Protein AF-G1V755-F1 (afdb_monomer_lite)

Structure (mmCIF, N/CA/C/O backbone):
data_AF-G1V755-F1
#
_entry.id   AF-G1V755-F1
#
loop_
_atom_site.group_PDB
_atom_site.id
_atom_site.type_symbol
_atom_site.label_atom_id
_atom_site.label_alt_id
_atom_site.label_comp_id
_atom_site.label_asym_id
_atom_site.label_entity_id
_atom_site.label_seq_id
_atom_site.pdbx_PDB_ins_code
_atom_site.Cartn_x
_atom_site.Cartn_y
_atom_site.Cartn_z
_atom_site.occupancy
_atom_site.B_iso_or_equiv
_atom_site.auth_seq_id
_atom_site.auth_comp_id
_atom_site.auth_asym_id
_atom_site.auth_atom_id
_atom_site.pdbx_PDB_model_num
ATOM 1 N N . MET A 1 1 ? -1.698 -11.783 -8.544 1.00 47.22 1 MET A N 1
ATOM 2 C CA . MET A 1 1 ? -2.770 -11.925 -9.547 1.00 47.22 1 MET A CA 1
ATOM 3 C C . MET A 1 1 ? -4.045 -11.287 -8.999 1.00 47.22 1 MET A C 1
ATOM 5 O O . MET A 1 1 ? -4.724 -11.880 -8.171 1.00 47.22 1 MET A O 1
ATOM 9 N N . LEU A 1 2 ? -4.308 -10.044 -9.405 1.00 43.53 2 LEU A N 1
ATOM 10 C CA . LEU A 1 2 ? -5.582 -9.334 -9.224 1.00 43.53 2 LEU A CA 1
ATOM 11 C C . LEU A 1 2 ? -6.129 -9.054 -10.629 1.00 43.53 2 LEU A C 1
ATOM 13 O O . LEU A 1 2 ? -6.374 -7.919 -11.013 1.00 43.53 2 LEU A O 1
ATOM 17 N N . ASP A 1 3 ? -6.278 -10.106 -11.432 1.00 43.16 3 ASP A N 1
ATOM 18 C CA . ASP A 1 3 ? -6.578 -9.972 -12.867 1.00 43.16 3 ASP A CA 1
ATOM 19 C C . ASP A 1 3 ? -8.033 -9.545 -13.138 1.00 43.16 3 ASP A C 1
ATOM 21 O O . ASP A 1 3 ? -8.452 -9.425 -14.287 1.00 43.16 3 ASP A O 1
ATOM 25 N N . ARG A 1 4 ? -8.823 -9.309 -12.081 1.00 44.47 4 ARG A N 1
ATOM 26 C CA . ARG A 1 4 ? -10.211 -8.831 -12.143 1.00 44.47 4 ARG A CA 1
ATOM 27 C C . ARG A 1 4 ? -10.605 -7.992 -10.927 1.00 44.47 4 ARG A C 1
ATOM 29 O O . ARG A 1 4 ? -11.658 -8.224 -10.346 1.00 44.47 4 ARG A O 1
ATOM 36 N N . GLN A 1 5 ? -9.792 -7.022 -10.518 1.00 50.09 5 GLN A N 1
ATOM 37 C CA . GLN A 1 5 ? -10.329 -5.977 -9.645 1.00 50.09 5 GLN A CA 1
ATOM 38 C C . GLN A 1 5 ? -11.222 -5.058 -10.478 1.00 50.09 5 GLN A C 1
ATOM 40 O O . GLN A 1 5 ? -10.758 -4.174 -11.192 1.00 50.09 5 GLN A O 1
ATOM 45 N N . THR A 1 6 ? -12.521 -5.345 -10.453 1.00 53.47 6 THR A N 1
ATOM 46 C CA . THR A 1 6 ? -13.547 -4.604 -11.194 1.00 53.47 6 THR A CA 1
ATOM 47 C C . THR A 1 6 ? -13.835 -3.230 -10.589 1.00 53.47 6 THR A C 1
ATOM 49 O O . THR A 1 6 ? -14.353 -2.364 -11.292 1.00 53.47 6 THR A O 1
ATOM 52 N N . ALA A 1 7 ? -13.457 -3.000 -9.326 1.00 67.56 7 ALA A N 1
ATOM 53 C CA . ALA A 1 7 ? -13.486 -1.691 -8.686 1.00 67.56 7 ALA A CA 1
ATOM 54 C C . ALA A 1 7 ? -12.335 -1.546 -7.664 1.00 67.56 7 ALA A C 1
ATOM 56 O O . ALA A 1 7 ? -12.113 -2.457 -6.868 1.00 67.56 7 ALA A O 1
ATOM 57 N N . PRO A 1 8 ? -11.613 -0.413 -7.634 1.00 74.56 8 PRO A N 1
ATOM 58 C CA . PRO A 1 8 ? -10.623 -0.139 -6.593 1.00 74.56 8 PRO A CA 1
ATOM 59 C C . PRO A 1 8 ? -11.272 -0.072 -5.200 1.00 74.56 8 PRO A C 1
ATOM 61 O O . PRO A 1 8 ? -12.383 0.451 -5.060 1.00 74.56 8 PRO A O 1
ATOM 64 N N . LEU A 1 9 ? -10.553 -0.523 -4.166 1.00 87.12 9 LEU A N 1
ATOM 65 C CA . LEU A 1 9 ? -10.974 -0.597 -2.755 1.00 87.12 9 LEU A CA 1
ATOM 66 C C . LEU A 1 9 ? -12.004 -1.690 -2.436 1.00 87.12 9 LEU A C 1
ATOM 68 O O . LEU A 1 9 ? -12.583 -1.677 -1.348 1.00 87.12 9 LEU A O 1
ATOM 72 N N . GLU A 1 10 ? -12.274 -2.616 -3.353 1.00 88.81 10 GLU A N 1
ATOM 73 C CA . GLU A 1 10 ? -13.282 -3.663 -3.151 1.00 88.81 10 GLU A CA 1
ATOM 74 C C . GLU A 1 10 ? -12.959 -4.556 -1.942 1.00 88.81 10 GLU A C 1
ATOM 76 O O . GLU A 1 10 ? -13.839 -4.830 -1.125 1.00 88.81 10 GLU A O 1
ATOM 81 N N . ILE A 1 11 ? -11.691 -4.937 -1.771 1.00 91.94 11 ILE A N 1
ATOM 82 C CA . ILE A 1 11 ? -11.234 -5.807 -0.678 1.00 91.94 11 ILE A CA 1
ATOM 83 C C . ILE A 1 11 ? -10.975 -4.971 0.578 1.00 91.94 11 ILE A C 1
ATOM 85 O O . ILE A 1 11 ? -11.355 -5.345 1.685 1.00 91.94 11 ILE A O 1
ATOM 89 N N . ALA A 1 12 ? -10.381 -3.788 0.427 1.00 93.06 12 ALA A N 1
ATOM 90 C CA . ALA A 1 12 ? -10.101 -2.890 1.541 1.00 93.06 12 ALA A CA 1
ATOM 91 C C . ALA A 1 12 ? -11.376 -2.510 2.312 1.00 93.06 12 ALA A C 1
ATOM 93 O O . ALA A 1 12 ? -11.348 -2.415 3.540 1.00 93.06 12 ALA A O 1
ATOM 94 N N . ARG A 1 13 ? -12.515 -2.377 1.619 1.00 94.38 13 ARG A N 1
ATOM 95 C CA . ARG A 1 13 ? -13.833 -2.112 2.225 1.00 94.38 13 ARG A CA 1
ATOM 96 C C . ARG A 1 13 ? -14.358 -3.234 3.119 1.00 94.38 13 ARG A C 1
ATOM 98 O O . ARG A 1 13 ? -15.230 -2.964 3.939 1.00 94.38 13 ARG A O 1
ATOM 105 N N . THR A 1 14 ? -13.868 -4.466 2.982 1.00 94.38 14 THR A N 1
ATOM 106 C CA . THR A 1 14 ? -14.269 -5.576 3.863 1.00 94.38 14 THR A CA 1
ATOM 107 C C . THR A 1 14 ? -13.424 -5.646 5.135 1.00 94.38 14 THR A C 1
ATOM 109 O O . THR A 1 14 ? -13.774 -6.374 6.063 1.00 94.38 14 THR A O 1
ATOM 112 N N . VAL A 1 15 ? -12.300 -4.923 5.184 1.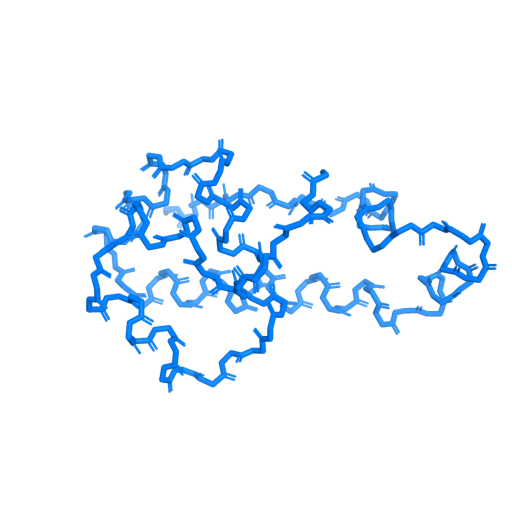00 95.31 15 VAL A N 1
ATOM 113 C CA . VAL A 1 15 ? -11.336 -4.958 6.296 1.00 95.31 15 VAL A CA 1
ATOM 114 C C . VAL A 1 15 ? -11.364 -3.672 7.120 1.00 95.31 15 VAL A C 1
ATOM 116 O O . VAL A 1 15 ? -11.359 -3.750 8.350 1.00 95.31 15 VAL A O 1
ATOM 119 N N . LEU A 1 16 ? -11.388 -2.520 6.444 1.00 95.31 16 LEU A N 1
ATOM 120 C CA . LEU A 1 16 ? -11.331 -1.180 7.028 1.00 95.31 16 LEU A CA 1
ATOM 121 C C . LEU A 1 16 ? -12.726 -0.603 7.279 1.00 95.31 16 LEU A C 1
ATOM 123 O O . LEU A 1 16 ? -13.704 -0.956 6.618 1.00 95.31 16 LEU A O 1
ATOM 127 N N . ARG A 1 17 ? -12.807 0.351 8.206 1.00 95.94 17 ARG A N 1
ATOM 128 C CA . ARG A 1 17 ? -14.033 1.093 8.495 1.00 95.94 17 ARG A CA 1
ATOM 129 C C . ARG A 1 17 ? -14.413 2.020 7.333 1.00 95.94 17 ARG A C 1
ATOM 131 O O . ARG A 1 17 ? -13.532 2.595 6.682 1.00 95.94 17 ARG A O 1
ATOM 138 N N . PRO A 1 18 ? -15.718 2.243 7.091 1.00 94.12 18 PRO A N 1
ATOM 139 C CA . PRO A 1 18 ? -16.184 3.161 6.052 1.00 94.12 18 PRO A CA 1
ATOM 140 C C . PRO A 1 18 ? -15.610 4.580 6.177 1.00 94.12 18 PRO A C 1
ATOM 142 O O . PRO A 1 18 ? -15.335 5.222 5.162 1.00 94.12 18 PRO A O 1
ATOM 145 N N . GLU A 1 19 ? -15.394 5.066 7.402 1.00 94.25 19 GLU A N 1
ATOM 146 C CA . GLU A 1 19 ? -14.834 6.394 7.671 1.00 94.25 19 GLU A CA 1
ATOM 147 C C . GLU A 1 19 ? -13.391 6.505 7.171 1.00 94.25 19 GLU A C 1
ATOM 149 O O . GLU A 1 19 ? -13.062 7.461 6.471 1.00 94.25 19 GLU A O 1
ATOM 154 N N . THR A 1 20 ? -12.563 5.494 7.442 1.00 94.38 20 THR A N 1
ATOM 155 C CA . THR A 1 20 ? -11.179 5.404 6.957 1.00 94.38 20 THR A CA 1
ATOM 156 C C . THR A 1 20 ? -11.119 5.362 5.443 1.00 94.38 20 THR A C 1
ATOM 158 O O . THR A 1 20 ? -10.339 6.088 4.833 1.00 94.38 20 THR A O 1
ATOM 161 N N . ILE A 1 21 ? -11.973 4.548 4.817 1.00 94.44 21 ILE A N 1
ATOM 162 C CA . ILE A 1 21 ? -12.064 4.489 3.357 1.00 94.44 21 ILE A CA 1
ATOM 163 C C . ILE A 1 21 ? -12.408 5.870 2.790 1.00 94.44 21 ILE A C 1
ATOM 165 O O . ILE A 1 21 ? -11.820 6.300 1.799 1.00 94.44 21 ILE A O 1
ATOM 169 N N . ARG A 1 22 ? -13.328 6.599 3.432 1.00 92.81 22 ARG A N 1
ATOM 170 C CA . ARG A 1 22 ? -13.691 7.956 3.015 1.00 92.81 22 ARG A CA 1
ATOM 171 C C . ARG A 1 22 ? -12.530 8.938 3.172 1.00 92.81 22 ARG A C 1
ATOM 173 O O . ARG A 1 22 ? -12.325 9.758 2.283 1.00 92.81 22 ARG A O 1
ATOM 180 N N . GLU A 1 23 ? -11.774 8.862 4.264 1.00 93.12 23 GLU A N 1
ATOM 181 C CA . GLU A 1 23 ? -10.579 9.692 4.466 1.00 93.12 23 GLU A CA 1
ATOM 182 C C . GLU A 1 23 ? -9.508 9.419 3.409 1.00 93.12 23 GLU A C 1
ATOM 184 O O . GLU A 1 23 ? -8.997 10.362 2.811 1.00 93.12 23 GLU A O 1
ATOM 189 N N . VAL A 1 24 ? -9.238 8.147 3.108 1.00 93.12 24 VAL A N 1
ATOM 190 C CA . VAL A 1 24 ? -8.325 7.742 2.033 1.00 93.12 24 VAL A CA 1
ATOM 191 C C . VAL A 1 24 ? -8.786 8.306 0.684 1.00 93.12 24 VAL A C 1
ATOM 193 O O . VAL A 1 24 ? -7.992 8.930 -0.015 1.00 93.12 24 VAL A O 1
ATOM 196 N N . CYS A 1 25 ? -10.068 8.173 0.328 1.00 91.38 25 CYS A N 1
ATOM 197 C CA . CYS A 1 25 ? -10.589 8.742 -0.920 1.00 91.38 25 CYS A CA 1
ATOM 198 C C . CYS A 1 25 ? -10.461 10.275 -0.979 1.00 91.38 25 CYS A C 1
ATOM 200 O O . CYS A 1 25 ? -10.231 10.837 -2.047 1.00 91.38 25 CYS A O 1
ATOM 202 N N . ASN A 1 26 ? -10.598 10.956 0.162 1.00 92.06 26 ASN A N 1
ATOM 203 C CA . ASN A 1 26 ? -10.483 12.412 0.254 1.00 92.06 26 ASN A CA 1
ATOM 204 C C . ASN A 1 26 ? -9.027 12.906 0.296 1.00 92.06 26 ASN A C 1
ATOM 206 O O . ASN A 1 26 ? -8.790 14.099 0.114 1.00 92.06 26 ASN A O 1
ATOM 210 N N . ALA A 1 27 ? -8.054 12.020 0.519 1.00 89.31 27 ALA A N 1
ATOM 211 C CA . ALA A 1 27 ? -6.638 12.364 0.639 1.00 89.31 27 ALA A CA 1
ATOM 212 C C . ALA A 1 27 ? -5.926 12.580 -0.715 1.00 89.31 27 ALA A C 1
ATOM 214 O O . ALA A 1 27 ? -4.737 12.891 -0.734 1.00 89.31 27 ALA A O 1
ATOM 215 N N . GLY A 1 28 ? -6.631 12.439 -1.845 1.00 88.00 28 GLY A N 1
ATOM 216 C CA . GLY A 1 28 ? -6.079 12.711 -3.179 1.00 88.00 28 GLY A CA 1
ATOM 217 C C . GLY A 1 28 ? -5.169 11.607 -3.728 1.00 88.00 28 GLY A C 1
ATOM 218 O O . GLY A 1 28 ? -4.302 11.879 -4.557 1.00 88.00 28 GLY A O 1
ATOM 219 N N . PHE A 1 29 ? -5.346 10.368 -3.267 1.00 92.00 29 PHE A N 1
ATOM 220 C CA . PHE A 1 29 ? -4.599 9.215 -3.762 1.00 92.00 29 PHE A CA 1
ATOM 221 C C . PHE A 1 29 ? -4.949 8.851 -5.208 1.00 92.00 29 PHE A C 1
ATOM 223 O O . PHE A 1 29 ? -6.061 9.085 -5.688 1.00 92.00 29 PHE A O 1
ATOM 230 N N . THR A 1 30 ? -3.985 8.245 -5.901 1.00 88.69 30 THR A N 1
ATOM 231 C CA . THR A 1 30 ? -4.199 7.710 -7.246 1.00 88.69 30 THR A CA 1
ATOM 232 C C . THR A 1 30 ? -4.727 6.280 -7.172 1.00 88.69 30 THR A C 1
ATOM 234 O O . THR A 1 30 ? -4.754 5.646 -6.116 1.00 88.69 30 THR A O 1
ATOM 237 N N . ASN A 1 31 ? -5.118 5.735 -8.325 1.00 89.00 31 ASN A N 1
ATOM 238 C CA . ASN A 1 31 ? -5.615 4.366 -8.398 1.00 89.00 31 ASN A CA 1
ATOM 239 C C . ASN A 1 31 ? -4.603 3.327 -7.879 1.00 89.00 31 ASN A C 1
ATOM 241 O O . ASN A 1 31 ? -5.004 2.313 -7.316 1.00 89.00 31 ASN A O 1
ATOM 245 N N . SER A 1 32 ? -3.296 3.578 -8.015 1.00 88.69 32 SER A N 1
ATOM 246 C CA . SER A 1 32 ? -2.272 2.638 -7.546 1.00 88.69 32 SER A CA 1
ATOM 247 C C . SER A 1 32 ? -2.280 2.472 -6.025 1.00 88.69 32 SER A C 1
ATOM 249 O O . SER A 1 32 ? -2.136 1.351 -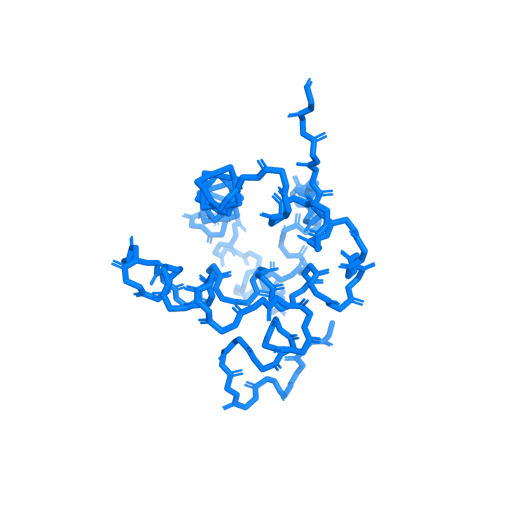5.548 1.00 88.69 32 SER A O 1
ATOM 251 N N . ALA A 1 33 ? -2.541 3.530 -5.251 1.00 92.75 33 ALA A N 1
ATOM 252 C CA . ALA A 1 33 ? -2.721 3.400 -3.803 1.00 92.75 33 ALA A CA 1
ATOM 253 C C . ALA A 1 33 ? -3.935 2.538 -3.436 1.00 92.75 33 ALA A C 1
ATOM 255 O O . ALA A 1 33 ? -3.876 1.762 -2.486 1.00 92.75 33 ALA A O 1
ATOM 256 N N . TYR A 1 34 ? -5.026 2.613 -4.193 1.00 93.69 34 TYR A N 1
ATOM 257 C CA . TYR A 1 34 ? -6.190 1.764 -3.935 1.00 93.69 34 TYR A CA 1
ATOM 258 C C . TYR A 1 34 ? -5.889 0.284 -4.198 1.00 93.69 34 TYR A C 1
ATOM 260 O O . TYR A 1 34 ? -6.251 -0.561 -3.381 1.00 93.69 34 TYR A O 1
ATOM 268 N N . LEU A 1 35 ? -5.138 -0.018 -5.261 1.00 91.81 35 LEU A N 1
ATOM 269 C CA . LEU A 1 35 ? -4.654 -1.374 -5.539 1.00 91.81 35 LEU A CA 1
ATOM 270 C C . LEU A 1 35 ? -3.698 -1.879 -4.443 1.00 91.81 35 LEU A C 1
ATOM 272 O O . LEU A 1 35 ? -3.772 -3.041 -4.045 1.00 91.81 35 LEU A O 1
ATOM 276 N N . ILE A 1 36 ? -2.827 -1.009 -3.918 1.00 94.12 36 ILE A N 1
ATOM 277 C CA . ILE A 1 36 ? -1.952 -1.325 -2.776 1.00 94.12 36 ILE A CA 1
ATOM 278 C C . ILE A 1 36 ? -2.787 -1.671 -1.539 1.00 94.12 36 ILE A C 1
ATOM 280 O O . ILE A 1 36 ? -2.524 -2.681 -0.887 1.00 94.12 36 ILE A O 1
ATOM 284 N N . LEU A 1 37 ? -3.810 -0.869 -1.232 1.00 94.81 37 LEU A N 1
ATOM 285 C CA . LEU A 1 37 ? -4.705 -1.122 -0.104 1.00 94.81 37 LEU A CA 1
ATOM 286 C C . LEU A 1 37 ? -5.436 -2.450 -0.237 1.00 94.81 37 LEU A C 1
ATOM 288 O O . LEU A 1 37 ? -5.480 -3.214 0.724 1.00 94.81 37 LEU A O 1
ATOM 292 N N . ASP A 1 38 ? -5.979 -2.749 -1.414 1.00 94.12 38 ASP A N 1
ATOM 293 C CA . ASP A 1 38 ? -6.641 -4.028 -1.631 1.00 94.12 38 ASP A CA 1
ATOM 294 C C . ASP A 1 38 ? -5.665 -5.205 -1.529 1.00 94.12 38 ASP A C 1
ATOM 296 O O . ASP A 1 38 ? -6.004 -6.246 -0.968 1.00 94.12 38 ASP A O 1
ATOM 300 N N . ARG A 1 39 ? -4.431 -5.043 -2.020 1.00 93.31 39 ARG A N 1
ATOM 301 C CA . ARG A 1 39 ? -3.373 -6.050 -1.877 1.00 93.31 39 ARG A CA 1
ATOM 302 C C . ARG A 1 39 ? -3.025 -6.291 -0.408 1.00 93.31 39 ARG A C 1
ATOM 304 O O . ARG A 1 39 ? -2.839 -7.439 -0.011 1.00 93.31 39 ARG A O 1
ATOM 311 N N . TRP A 1 40 ? -2.949 -5.244 0.411 1.00 95.56 40 TRP A N 1
ATOM 312 C CA . TRP A 1 40 ? -2.748 -5.385 1.856 1.00 95.56 40 TRP A CA 1
ATOM 313 C C . TRP A 1 40 ? -3.952 -6.018 2.545 1.00 95.56 40 TRP A C 1
ATOM 315 O O . TRP A 1 40 ? -3.769 -6.892 3.383 1.00 95.56 40 TRP A O 1
ATOM 325 N N . ALA A 1 41 ? -5.170 -5.644 2.162 1.00 95.44 41 ALA A N 1
ATOM 326 C CA . ALA A 1 41 ? -6.389 -6.233 2.700 1.00 95.44 41 ALA A CA 1
ATOM 327 C C . ALA A 1 41 ? -6.503 -7.730 2.367 1.00 95.44 41 ALA A C 1
ATOM 329 O O . ALA A 1 41 ? -6.983 -8.504 3.189 1.00 95.44 41 ALA A O 1
ATOM 330 N N . LEU A 1 42 ? -6.019 -8.142 1.193 1.00 93.50 42 LEU A N 1
ATOM 331 C CA . LEU A 1 42 ? -5.979 -9.541 0.775 1.00 93.50 42 LEU A CA 1
ATOM 332 C C . LEU A 1 42 ? -4.904 -10.347 1.519 1.00 93.50 42 LEU A C 1
ATOM 334 O O . LEU A 1 42 ? -5.172 -11.461 1.958 1.00 93.50 42 LEU A O 1
ATOM 338 N N . ASN A 1 43 ? -3.689 -9.804 1.636 1.00 94.31 43 ASN A N 1
ATOM 339 C CA . ASN A 1 43 ? -2.532 -10.563 2.124 1.00 94.31 43 ASN A CA 1
ATOM 340 C C . ASN A 1 43 ? -2.299 -10.441 3.638 1.00 94.31 43 ASN A C 1
ATOM 342 O O . ASN A 1 43 ? -1.729 -11.347 4.238 1.00 94.31 43 ASN A O 1
ATOM 346 N N . GLN A 1 44 ? -2.673 -9.310 4.241 1.00 95.62 44 GLN A N 1
ATOM 347 C CA . GLN A 1 44 ? -2.379 -8.939 5.633 1.00 95.62 44 GLN A CA 1
ATOM 348 C C . GLN A 1 44 ? -3.555 -8.157 6.268 1.00 95.62 44 GLN A C 1
ATOM 350 O O . GLN A 1 44 ? -3.389 -7.010 6.706 1.00 95.62 44 GLN A O 1
ATOM 355 N N . PRO A 1 45 ? -4.777 -8.732 6.291 1.00 95.38 45 PRO A N 1
ATOM 356 C CA . PRO A 1 45 ? -5.975 -8.033 6.760 1.00 95.38 45 PRO A CA 1
ATOM 357 C C . PRO A 1 45 ? -5.893 -7.608 8.233 1.00 95.38 45 PRO A C 1
ATOM 359 O O . PRO A 1 45 ? -6.383 -6.536 8.596 1.00 95.38 45 PRO A O 1
ATOM 362 N N . ASP A 1 46 ? -5.275 -8.423 9.089 1.00 94.81 46 ASP A N 1
ATOM 363 C CA . ASP A 1 46 ? -5.199 -8.148 10.524 1.00 94.81 46 ASP A CA 1
ATOM 364 C C . ASP A 1 46 ? -4.196 -7.032 10.839 1.00 94.81 46 ASP A C 1
ATOM 366 O O . ASP A 1 46 ? -4.496 -6.142 11.640 1.00 94.81 46 ASP A O 1
ATOM 370 N N . GLU A 1 47 ? -3.047 -6.998 10.159 1.00 94.88 47 GLU A N 1
ATOM 371 C CA . GLU A 1 47 ? -2.100 -5.883 10.238 1.00 94.88 47 GLU A CA 1
ATOM 372 C C . GLU A 1 47 ? -2.721 -4.588 9.715 1.00 94.88 47 GLU A C 1
ATOM 374 O O . GLU A 1 47 ? -2.554 -3.534 10.333 1.00 94.88 47 GLU A O 1
ATOM 379 N N . LEU A 1 48 ? -3.475 -4.653 8.615 1.00 95.81 48 LEU A N 1
ATOM 380 C CA . LEU A 1 48 ? -4.149 -3.484 8.056 1.00 95.81 48 LEU A CA 1
ATOM 381 C C . LEU A 1 48 ? -5.177 -2.908 9.041 1.00 95.81 48 LEU A C 1
ATOM 383 O O . LEU A 1 48 ? -5.186 -1.700 9.294 1.00 95.81 48 LEU A O 1
ATOM 387 N N . ARG A 1 49 ? -5.984 -3.770 9.674 1.00 95.06 49 ARG A N 1
ATOM 388 C CA . ARG A 1 49 ? -6.940 -3.368 10.719 1.00 95.06 49 ARG A CA 1
ATOM 389 C C . ARG A 1 49 ? -6.237 -2.814 11.959 1.00 95.06 49 ARG A C 1
ATOM 391 O O . ARG A 1 49 ? -6.701 -1.845 12.567 1.00 95.06 49 ARG A O 1
ATOM 398 N N . ARG A 1 50 ? -5.098 -3.397 12.340 1.00 94.19 50 ARG A N 1
ATOM 399 C CA . ARG A 1 50 ? -4.278 -2.895 13.449 1.00 94.19 50 ARG A CA 1
ATOM 400 C C . ARG A 1 50 ? -3.741 -1.498 13.150 1.00 94.19 50 ARG A C 1
ATOM 402 O O . ARG A 1 50 ? -3.831 -0.636 14.019 1.00 94.19 50 ARG A O 1
ATOM 409 N N . LEU A 1 51 ? -3.217 -1.260 11.948 1.00 94.12 51 LEU A N 1
ATOM 410 C CA . LEU A 1 51 ? -2.703 0.051 11.547 1.00 94.12 51 LEU A CA 1
ATOM 411 C C . LEU A 1 51 ? -3.805 1.118 11.568 1.00 94.12 51 LEU A C 1
ATOM 413 O O . LEU A 1 51 ? -3.591 2.194 12.120 1.00 94.12 51 LEU A O 1
ATOM 417 N N . GLU A 1 52 ? -4.996 0.795 11.057 1.00 94.81 52 GLU A N 1
ATOM 418 C CA . GLU A 1 52 ? -6.169 1.672 11.155 1.00 94.81 52 GLU A CA 1
ATOM 419 C C . GLU A 1 52 ? -6.522 2.010 12.611 1.00 94.81 52 GLU A C 1
ATOM 421 O O . GLU A 1 52 ? -6.811 3.161 12.935 1.00 94.81 52 GLU A O 1
ATOM 426 N N . THR A 1 53 ? -6.500 1.010 13.495 1.00 92.75 53 THR A N 1
ATOM 427 C CA . THR A 1 53 ? -6.842 1.187 14.915 1.00 92.75 53 THR A CA 1
ATOM 428 C C . THR A 1 53 ? -5.815 2.053 15.642 1.00 92.75 53 THR A C 1
ATOM 430 O O . THR A 1 53 ? -6.179 2.825 16.526 1.00 92.75 53 THR A O 1
ATOM 433 N N . LEU A 1 54 ? -4.537 1.935 15.273 1.00 92.12 54 LEU A N 1
ATOM 434 C CA . LEU A 1 54 ? -3.462 2.746 15.838 1.00 92.12 54 LEU A CA 1
ATOM 435 C C . LEU A 1 54 ? -3.572 4.209 15.400 1.00 92.12 54 LEU A C 1
ATOM 437 O O . LEU A 1 54 ? -3.458 5.103 16.236 1.00 92.12 54 LEU A O 1
ATOM 441 N N . SER A 1 55 ? -3.757 4.462 14.101 1.00 90.88 55 SER A N 1
ATOM 442 C CA . SER A 1 55 ? -3.895 5.815 13.560 1.00 90.88 55 SER A CA 1
ATOM 443 C C . SER A 1 55 ? -4.331 5.797 12.096 1.00 90.88 55 SER A C 1
ATOM 445 O O . SER A 1 55 ? -3.593 5.315 11.232 1.00 90.88 55 SER A O 1
ATOM 447 N N . THR A 1 56 ? -5.464 6.435 11.781 1.00 91.31 56 THR A N 1
ATOM 448 C CA . THR A 1 56 ? -5.879 6.648 10.385 1.00 91.31 56 THR A CA 1
ATOM 449 C C . THR A 1 56 ? -4.865 7.496 9.615 1.00 91.31 56 THR A C 1
ATOM 451 O O . THR A 1 56 ? -4.535 7.186 8.472 1.00 91.31 56 THR A O 1
ATOM 454 N N . LEU A 1 57 ? -4.280 8.516 10.256 1.00 90.88 57 LEU A N 1
ATOM 455 C CA . LEU A 1 57 ? -3.205 9.304 9.648 1.00 90.88 57 LEU A CA 1
ATOM 456 C C . LEU A 1 57 ? -1.959 8.444 9.391 1.00 90.88 57 LEU A C 1
ATOM 458 O O . LEU A 1 57 ? -1.319 8.589 8.353 1.00 90.88 57 LEU A O 1
ATOM 462 N N . GLY A 1 58 ? -1.637 7.525 10.306 1.00 92.38 58 GLY A N 1
ATOM 463 C CA . GLY A 1 58 ? -0.558 6.552 10.128 1.00 92.38 58 GLY A CA 1
ATOM 464 C C . GLY A 1 58 ? -0.784 5.672 8.900 1.00 92.38 58 GLY A C 1
ATOM 465 O O . GLY A 1 58 ? 0.114 5.540 8.074 1.00 92.38 58 GLY A O 1
ATOM 466 N N . LEU A 1 59 ? -2.005 5.158 8.721 1.00 94.25 59 LEU A N 1
ATOM 467 C CA . LEU A 1 59 ? -2.400 4.413 7.522 1.00 94.25 59 LEU A CA 1
ATOM 468 C C . LEU A 1 59 ? -2.197 5.238 6.245 1.00 94.25 59 LEU A C 1
ATOM 470 O O . LEU A 1 59 ? -1.580 4.748 5.300 1.00 94.25 59 LEU A O 1
ATOM 474 N N . ILE A 1 60 ? -2.662 6.491 6.224 1.00 94.25 60 ILE A N 1
ATOM 475 C CA . ILE A 1 60 ? -2.520 7.400 5.073 1.00 94.25 60 ILE A CA 1
ATOM 476 C C . ILE A 1 60 ? -1.040 7.645 4.747 1.00 94.25 60 ILE A C 1
ATOM 478 O O . ILE A 1 60 ? -0.636 7.568 3.586 1.00 94.25 60 ILE A O 1
ATOM 482 N N . VAL A 1 61 ? -0.209 7.905 5.757 1.00 93.88 61 VAL A N 1
ATOM 483 C CA . VAL A 1 61 ? 1.230 8.133 5.567 1.00 93.88 61 VAL A CA 1
ATOM 484 C C . VAL A 1 61 ? 1.921 6.874 5.043 1.00 93.88 61 VAL A C 1
ATOM 486 O O . VAL A 1 61 ? 2.671 6.960 4.070 1.00 93.88 61 VAL A O 1
ATOM 489 N N . THR A 1 62 ? 1.649 5.705 5.627 1.00 94.94 62 THR A N 1
ATOM 490 C CA . THR A 1 62 ? 2.217 4.426 5.173 1.00 94.94 62 THR A CA 1
ATOM 491 C C . THR A 1 62 ? 1.810 4.114 3.735 1.00 94.94 62 THR A C 1
ATOM 493 O O . THR A 1 62 ? 2.653 3.726 2.926 1.00 94.94 62 THR A O 1
ATOM 496 N N . LEU A 1 63 ? 0.545 4.354 3.382 1.00 95.56 63 LEU A N 1
ATOM 497 C CA . LEU A 1 63 ? 0.050 4.186 2.020 1.00 95.56 63 LEU A CA 1
ATOM 498 C C . LEU A 1 63 ? 0.750 5.122 1.031 1.00 95.56 63 LEU A C 1
ATOM 500 O O . LEU A 1 63 ? 1.201 4.679 -0.022 1.00 95.56 63 LEU A O 1
ATOM 504 N N . SER A 1 64 ? 0.897 6.399 1.386 1.00 94.50 64 SER A N 1
ATOM 505 C CA . SER A 1 64 ? 1.589 7.395 0.560 1.00 94.50 64 SER A CA 1
ATOM 506 C C . SER A 1 64 ? 3.053 7.026 0.308 1.00 94.50 64 SER A C 1
ATOM 508 O O . SER A 1 64 ? 3.538 7.091 -0.827 1.00 94.50 64 SER A O 1
ATOM 510 N N . GLN A 1 65 ? 3.754 6.562 1.346 1.00 94.31 65 GLN A N 1
ATOM 511 C CA . GLN A 1 65 ? 5.132 6.092 1.218 1.00 94.31 65 GLN A CA 1
ATOM 512 C C . GLN A 1 65 ? 5.229 4.876 0.297 1.00 94.31 65 GLN A C 1
ATOM 514 O O . GLN A 1 65 ? 6.112 4.837 -0.561 1.00 94.31 65 GLN A O 1
ATOM 519 N N . GLN A 1 66 ? 4.320 3.907 0.437 1.00 95.12 66 GLN A N 1
ATOM 520 C CA . GLN A 1 66 ? 4.312 2.729 -0.424 1.00 95.12 66 GLN A CA 1
ATOM 521 C C . GLN A 1 66 ? 4.006 3.098 -1.880 1.00 95.12 66 GLN A C 1
ATOM 523 O O . GLN A 1 66 ? 4.745 2.690 -2.775 1.00 95.12 66 GLN A O 1
ATOM 528 N N . GLN A 1 67 ? 2.984 3.930 -2.116 1.00 94.44 67 GLN A N 1
ATOM 529 C CA . GLN A 1 67 ? 2.636 4.420 -3.452 1.00 94.44 67 GLN A CA 1
ATOM 530 C C . GLN A 1 67 ? 3.835 5.110 -4.110 1.00 94.44 67 GLN A C 1
ATOM 532 O O . GLN A 1 67 ? 4.123 4.864 -5.277 1.00 94.44 67 GLN A O 1
ATOM 537 N N . THR A 1 68 ? 4.557 5.943 -3.360 1.00 94.56 68 THR A N 1
ATOM 538 C CA . THR A 1 68 ? 5.739 6.654 -3.865 1.00 94.56 68 THR A CA 1
ATOM 539 C C . THR A 1 68 ? 6.864 5.686 -4.230 1.00 94.56 68 THR A C 1
ATOM 541 O O . THR A 1 68 ? 7.468 5.820 -5.290 1.00 94.56 68 THR A O 1
ATOM 544 N N . ARG A 1 69 ? 7.143 4.683 -3.387 1.00 93.75 69 ARG A N 1
ATOM 545 C CA . ARG A 1 69 ? 8.186 3.679 -3.659 1.00 93.75 69 ARG A CA 1
ATOM 546 C C . ARG A 1 69 ? 7.881 2.861 -4.908 1.00 93.75 69 ARG A C 1
ATOM 548 O O . ARG A 1 69 ? 8.754 2.719 -5.759 1.00 93.75 69 ARG A O 1
ATOM 555 N N . GLU A 1 70 ? 6.652 2.364 -5.028 1.00 94.56 70 GLU A N 1
ATOM 556 C CA . GLU A 1 70 ? 6.232 1.587 -6.196 1.00 94.56 70 GLU A CA 1
ATOM 557 C C . GLU A 1 70 ? 6.226 2.451 -7.460 1.00 94.56 70 GLU A C 1
ATOM 559 O O . GLU A 1 70 ? 6.776 2.042 -8.478 1.00 94.56 70 GLU A O 1
ATOM 564 N N . ALA A 1 71 ? 5.713 3.683 -7.387 1.00 93.44 71 ALA A N 1
ATOM 565 C CA . ALA A 1 71 ? 5.717 4.606 -8.519 1.00 93.44 71 ALA A CA 1
ATOM 566 C C . ALA A 1 71 ? 7.136 4.967 -8.983 1.00 93.44 71 ALA A C 1
ATOM 568 O O . ALA A 1 71 ? 7.367 5.068 -10.184 1.00 93.44 71 ALA A O 1
ATOM 569 N N . ASN A 1 72 ? 8.095 5.141 -8.071 1.00 93.38 72 ASN A N 1
ATOM 570 C CA . ASN A 1 72 ? 9.481 5.435 -8.445 1.00 93.38 72 ASN A CA 1
ATOM 571 C C . ASN A 1 72 ? 10.114 4.297 -9.254 1.00 93.38 72 ASN A C 1
ATOM 573 O O . ASN A 1 72 ? 10.861 4.557 -10.192 1.00 93.38 72 ASN A O 1
ATOM 577 N N . VAL A 1 73 ? 9.804 3.044 -8.909 1.00 94.00 73 VAL A N 1
ATOM 578 C CA . VAL A 1 73 ? 10.284 1.884 -9.666 1.00 94.00 73 VAL A CA 1
ATOM 579 C C . VAL A 1 73 ? 9.550 1.764 -10.993 1.00 94.00 73 VAL A C 1
ATOM 581 O O . VAL A 1 73 ? 10.198 1.655 -12.029 1.00 94.00 73 VAL A O 1
ATOM 584 N N . LEU A 1 74 ? 8.220 1.836 -10.985 1.00 92.31 74 LEU A N 1
ATOM 585 C CA . LEU A 1 74 ? 7.408 1.653 -12.191 1.00 92.31 74 LEU A CA 1
ATOM 586 C C . LEU A 1 74 ? 7.619 2.753 -13.242 1.00 92.31 74 LEU A C 1
ATOM 588 O O . LEU A 1 74 ? 7.436 2.498 -14.425 1.00 92.31 74 LEU A O 1
ATOM 592 N N . ASN A 1 75 ? 8.048 3.951 -12.836 1.00 92.06 75 ASN A N 1
ATOM 593 C CA . ASN A 1 75 ? 8.370 5.043 -13.762 1.00 92.06 75 ASN A CA 1
ATOM 594 C C . ASN A 1 75 ? 9.843 5.072 -14.209 1.00 92.06 75 ASN A C 1
ATOM 596 O O . ASN A 1 75 ? 10.247 6.017 -14.884 1.00 92.06 75 ASN A O 1
ATOM 600 N N . SER A 1 76 ? 10.658 4.085 -13.830 1.00 91.75 76 SER A N 1
ATOM 601 C CA . SER A 1 76 ? 12.066 4.016 -14.239 1.00 91.75 76 SER A CA 1
ATOM 602 C C . SER A 1 76 ? 12.238 3.498 -15.672 1.00 91.75 76 SER A C 1
ATOM 604 O O . SER A 1 76 ? 11.415 2.730 -16.169 1.00 91.75 76 SER A O 1
ATOM 606 N N . ASP A 1 77 ? 13.339 3.867 -16.333 1.00 92.88 77 ASP A N 1
ATOM 607 C CA . ASP A 1 77 ? 13.640 3.409 -17.700 1.00 92.88 77 ASP A CA 1
ATOM 608 C C . ASP A 1 77 ? 13.715 1.874 -17.800 1.00 92.88 77 ASP A C 1
ATOM 610 O O . ASP A 1 77 ? 13.232 1.279 -18.763 1.00 92.88 77 ASP A O 1
ATOM 614 N N . SER A 1 78 ? 14.238 1.207 -16.766 1.00 89.75 78 SER A N 1
ATOM 615 C CA . SER A 1 78 ? 14.289 -0.256 -16.705 1.00 89.75 78 SER A CA 1
ATOM 616 C C . SER A 1 78 ? 12.901 -0.892 -16.591 1.00 89.75 78 SER A C 1
ATOM 618 O O . SER A 1 78 ? 12.665 -1.948 -17.180 1.00 89.75 78 SER A O 1
ATOM 620 N N . ALA A 1 79 ? 11.959 -0.255 -15.886 1.00 90.44 79 ALA A N 1
ATOM 621 C CA . ALA A 1 79 ? 10.567 -0.700 -15.845 1.00 90.44 79 ALA A CA 1
ATOM 622 C C . ALA A 1 79 ? 9.889 -0.563 -17.216 1.00 90.44 79 ALA A C 1
ATOM 624 O O . ALA A 1 79 ? 9.175 -1.473 -17.639 1.00 90.44 79 ALA A O 1
ATOM 625 N N . TRP A 1 80 ? 10.166 0.516 -17.953 1.00 91.69 80 TRP A N 1
ATOM 626 C CA . TRP A 1 80 ? 9.676 0.686 -19.323 1.00 91.69 80 TRP A CA 1
ATOM 627 C C . TRP A 1 80 ? 10.186 -0.408 -20.267 1.00 91.69 80 TRP A C 1
ATOM 629 O O . TRP A 1 80 ? 9.414 -0.959 -21.056 1.00 91.69 80 TRP A O 1
ATOM 639 N N . GLU A 1 81 ? 11.470 -0.755 -20.190 1.00 93.44 81 GLU A N 1
ATOM 640 C CA . GLU A 1 81 ? 12.047 -1.845 -20.984 1.00 93.44 81 GLU A CA 1
ATOM 641 C C . GLU A 1 81 ? 11.444 -3.207 -20.624 1.00 93.44 81 GLU A C 1
ATOM 643 O O . GLU A 1 81 ? 11.066 -3.965 -21.519 1.00 93.44 81 GLU A O 1
ATOM 648 N N . ALA A 1 82 ? 11.292 -3.493 -19.330 1.00 90.31 82 ALA A N 1
ATOM 649 C CA . ALA A 1 82 ? 10.667 -4.716 -18.837 1.00 90.31 82 ALA A CA 1
ATOM 650 C C . ALA A 1 82 ? 9.200 -4.837 -19.288 1.00 90.31 82 ALA A C 1
ATOM 652 O O . ALA A 1 82 ? 8.779 -5.886 -19.781 1.00 90.31 82 ALA A O 1
ATOM 653 N N . SER A 1 83 ? 8.438 -3.743 -19.213 1.00 90.44 83 SER A N 1
ATOM 654 C CA . SER A 1 83 ? 7.057 -3.684 -19.701 1.00 90.44 83 SER A CA 1
ATOM 655 C C . SER A 1 83 ? 6.979 -3.940 -21.212 1.00 90.44 83 SER A C 1
ATOM 657 O O . SER A 1 83 ? 6.151 -4.729 -21.670 1.00 90.44 83 SER A O 1
ATOM 659 N N . ARG A 1 84 ? 7.908 -3.382 -22.008 1.00 91.88 84 ARG A N 1
ATOM 660 C CA . ARG A 1 84 ? 8.011 -3.674 -23.456 1.00 91.88 84 ARG A CA 1
ATOM 661 C C . ARG A 1 84 ? 8.317 -5.141 -23.760 1.00 91.88 84 ARG A C 1
ATOM 663 O O . ARG A 1 84 ? 7.981 -5.605 -24.847 1.00 91.88 84 ARG A O 1
ATOM 670 N N . GLN A 1 85 ? 8.945 -5.859 -22.832 1.00 92.62 85 GLN A N 1
ATOM 671 C CA . GLN A 1 85 ? 9.195 -7.300 -22.928 1.00 92.62 85 GLN A CA 1
ATOM 672 C C . GLN A 1 85 ? 8.011 -8.148 -22.430 1.00 92.62 85 GLN A C 1
ATOM 674 O O . GLN A 1 85 ? 8.084 -9.374 -22.458 1.00 92.62 85 GLN A O 1
ATOM 679 N N . GLY A 1 86 ? 6.909 -7.514 -22.019 1.00 92.00 86 GLY A N 1
ATOM 680 C CA . GLY A 1 86 ? 5.687 -8.179 -21.575 1.00 92.00 86 GLY A CA 1
ATOM 681 C C . GLY A 1 86 ? 5.630 -8.471 -20.076 1.00 92.00 86 GLY A C 1
ATOM 682 O O . GLY A 1 86 ? 4.733 -9.199 -19.656 1.00 92.00 86 GLY A O 1
ATOM 683 N N . MET A 1 87 ? 6.549 -7.930 -19.267 1.00 92.25 87 MET A N 1
ATOM 684 C CA . MET A 1 87 ? 6.457 -8.047 -17.809 1.00 92.25 87 MET A CA 1
ATOM 685 C C . MET A 1 87 ? 5.303 -7.199 -17.274 1.00 92.25 87 MET A C 1
ATOM 687 O O . MET A 1 87 ? 5.099 -6.063 -17.709 1.00 92.25 87 MET A O 1
ATOM 691 N N . SER A 1 88 ? 4.563 -7.740 -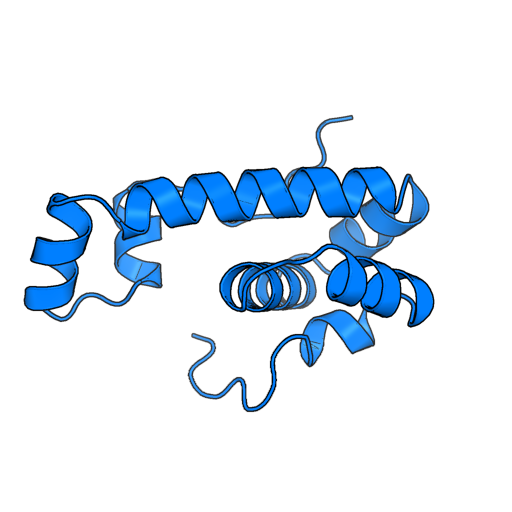16.306 1.00 89.88 88 SER A N 1
ATOM 692 C CA . SER A 1 88 ? 3.548 -6.970 -15.590 1.00 89.88 88 SER A CA 1
ATOM 693 C C . SER A 1 88 ? 4.192 -6.018 -14.577 1.00 89.88 88 SER A C 1
ATOM 695 O O . SER A 1 88 ? 5.305 -6.264 -14.108 1.00 89.88 88 SER A O 1
ATOM 697 N N . ASP A 1 89 ? 3.470 -4.974 -14.158 1.00 88.44 89 ASP A N 1
ATOM 698 C CA . ASP A 1 89 ? 3.908 -4.072 -13.078 1.00 88.44 89 ASP A CA 1
ATOM 699 C C . ASP A 1 89 ? 4.309 -4.844 -11.811 1.00 88.44 89 ASP A C 1
ATOM 701 O O . ASP A 1 89 ? 5.254 -4.479 -11.115 1.00 88.44 89 ASP A O 1
ATOM 705 N N . TRP A 1 90 ? 3.622 -5.953 -11.524 1.00 85.69 90 TRP A N 1
ATOM 706 C CA . TRP A 1 90 ? 3.942 -6.799 -10.381 1.00 85.69 90 TRP A CA 1
ATOM 707 C C . TRP A 1 90 ? 5.288 -7.510 -10.544 1.00 85.69 90 TRP A C 1
ATOM 709 O O . TRP A 1 90 ? 6.098 -7.489 -9.617 1.00 85.69 90 TRP A O 1
ATOM 719 N N . ASP A 1 91 ? 5.552 -8.081 -11.721 1.00 89.06 91 ASP A N 1
ATOM 720 C CA . ASP A 1 91 ? 6.832 -8.735 -12.008 1.00 89.06 91 ASP A C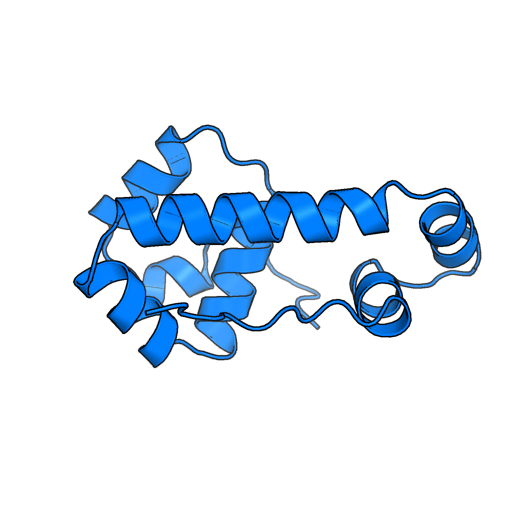A 1
ATOM 721 C C . ASP A 1 91 ? 7.980 -7.720 -11.952 1.00 89.06 91 ASP A C 1
ATOM 723 O O . ASP A 1 91 ? 9.059 -8.023 -11.448 1.00 89.06 91 ASP A O 1
ATOM 727 N N . ILE A 1 92 ? 7.740 -6.492 -12.423 1.00 92.25 92 ILE A N 1
ATOM 728 C CA . ILE A 1 92 ? 8.708 -5.391 -12.366 1.00 92.25 92 ILE A CA 1
ATOM 729 C C . ILE A 1 92 ? 9.029 -5.029 -10.912 1.00 92.25 92 ILE A C 1
ATOM 731 O O . ILE A 1 92 ? 10.203 -4.955 -10.544 1.00 92.25 92 ILE A O 1
ATOM 735 N N . LEU A 1 93 ? 8.011 -4.842 -10.066 1.00 92.31 93 LEU A N 1
ATOM 736 C CA . LEU A 1 93 ? 8.201 -4.544 -8.643 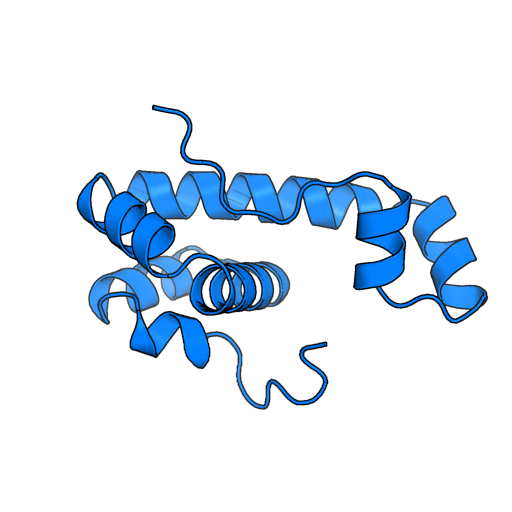1.00 92.31 93 LEU A CA 1
ATOM 737 C C . LEU A 1 93 ? 8.942 -5.672 -7.916 1.00 92.31 93 LEU A C 1
ATOM 739 O O . LEU A 1 93 ? 9.847 -5.403 -7.124 1.00 92.31 93 LEU A O 1
ATOM 743 N N . GLN A 1 94 ? 8.587 -6.927 -8.204 1.00 90.44 94 GLN A N 1
ATOM 744 C CA . GLN A 1 94 ? 9.241 -8.088 -7.610 1.00 90.44 94 GLN A CA 1
ATOM 745 C C . GLN A 1 94 ? 10.706 -8.192 -8.050 1.00 90.44 94 GLN A C 1
ATOM 747 O O . GLN A 1 94 ? 11.583 -8.395 -7.211 1.00 90.44 94 GLN A O 1
ATOM 752 N N . ASN A 1 95 ? 10.986 -8.007 -9.342 1.00 91.00 95 ASN A N 1
ATOM 753 C CA . ASN A 1 95 ? 12.341 -8.034 -9.892 1.00 91.00 95 ASN A CA 1
ATOM 754 C C . ASN A 1 95 ? 13.212 -6.895 -9.333 1.00 91.00 95 ASN A C 1
ATOM 756 O O . ASN A 1 95 ? 14.397 -7.080 -9.072 1.00 91.00 95 ASN A O 1
ATOM 760 N N . ALA A 1 96 ? 12.615 -5.730 -9.068 1.00 90.00 96 ALA A N 1
ATOM 761 C CA . ALA A 1 96 ? 13.280 -4.615 -8.399 1.00 90.00 96 ALA A CA 1
ATOM 762 C C . ALA A 1 96 ? 13.501 -4.836 -6.887 1.00 90.00 96 ALA A C 1
ATOM 764 O O . ALA A 1 96 ? 14.077 -3.976 -6.220 1.00 90.00 96 ALA A O 1
ATOM 765 N N . GLY A 1 97 ? 13.040 -5.960 -6.324 1.00 90.00 97 GLY A N 1
ATOM 766 C CA . GLY A 1 97 ? 13.166 -6.270 -4.900 1.00 90.00 97 GLY A CA 1
ATOM 767 C C . GLY A 1 97 ? 12.309 -5.378 -4.000 1.00 90.00 97 GLY A C 1
ATOM 768 O O . GLY A 1 97 ? 12.613 -5.232 -2.814 1.00 90.00 97 GLY A O 1
ATOM 769 N N . ILE A 1 98 ? 11.254 -4.757 -4.542 1.00 90.44 98 ILE A N 1
ATOM 770 C CA . ILE A 1 98 ? 10.342 -3.940 -3.746 1.00 90.44 98 ILE A CA 1
ATOM 771 C C . ILE A 1 98 ? 9.496 -4.846 -2.869 1.00 90.44 98 ILE A C 1
ATOM 773 O O . ILE A 1 98 ? 8.738 -5.693 -3.342 1.00 90.44 98 ILE A O 1
ATOM 777 N N . ASP A 1 99 ? 9.592 -4.613 -1.565 1.00 90.44 99 ASP A N 1
ATOM 778 C CA . ASP A 1 99 ? 8.675 -5.229 -0.628 1.00 90.44 99 ASP A CA 1
ATOM 779 C C . ASP A 1 99 ? 7.305 -4.553 -0.732 1.00 90.44 99 ASP A C 1
ATOM 781 O O . ASP A 1 99 ? 7.141 -3.366 -0.434 1.00 90.44 99 ASP A O 1
ATOM 785 N N . THR A 1 100 ? 6.332 -5.322 -1.208 1.00 91.12 100 THR A N 1
ATOM 786 C CA . THR A 1 100 ? 4.950 -4.889 -1.426 1.00 91.12 100 THR A CA 1
ATOM 787 C C . THR A 1 100 ? 4.049 -5.175 -0.220 1.00 91.12 100 THR A C 1
ATOM 789 O O . THR A 1 100 ? 2.865 -4.805 -0.229 1.00 91.12 100 THR A O 1
ATOM 792 N N . SER A 1 101 ? 4.599 -5.808 0.823 1.00 90.50 101 SER A N 1
ATOM 793 C CA . SER A 1 101 ? 3.903 -6.124 2.065 1.00 90.50 101 SER A CA 1
ATOM 794 C C . SER A 1 101 ? 3.663 -4.867 2.903 1.00 90.50 101 SER A C 1
ATOM 796 O O . SER A 1 101 ? 4.408 -3.886 2.853 1.00 90.50 101 SER A O 1
ATOM 798 N N . LEU A 1 102 ? 2.609 -4.895 3.712 1.00 90.06 102 LEU A N 1
ATOM 799 C CA . LEU A 1 102 ? 2.373 -3.876 4.720 1.00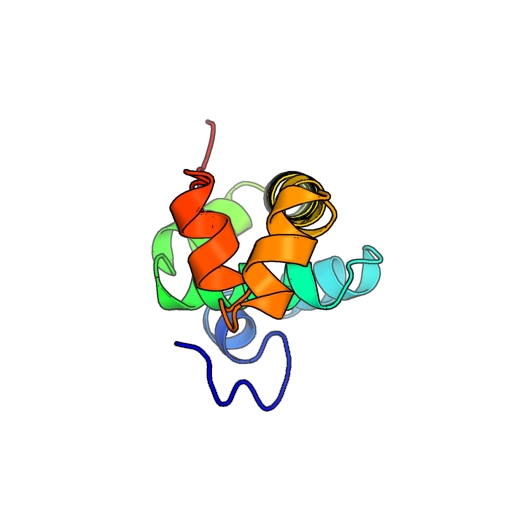 90.06 102 LEU A CA 1
ATOM 800 C C . LEU A 1 102 ? 3.439 -4.002 5.811 1.00 90.06 102 LEU A C 1
ATOM 802 O O . LEU A 1 102 ? 3.596 -5.064 6.421 1.00 90.06 102 LEU A O 1
ATOM 806 N N . LYS A 1 103 ? 4.148 -2.901 6.074 1.00 86.00 103 LYS A N 1
ATOM 807 C CA . LYS A 1 103 ? 5.097 -2.775 7.184 1.00 86.00 103 LYS A CA 1
ATOM 808 C C . LYS A 1 103 ? 4.602 -1.731 8.169 1.00 86.00 103 LYS A C 1
ATOM 810 O O . LYS A 1 103 ? 4.488 -0.555 7.833 1.00 86.00 103 LYS A O 1
ATOM 815 N N . ILE A 1 104 ? 4.330 -2.172 9.393 1.00 76.88 104 ILE A N 1
ATOM 816 C CA . ILE A 1 104 ? 4.026 -1.281 10.510 1.00 76.88 104 ILE A CA 1
ATOM 817 C C . ILE A 1 104 ? 5.353 -0.974 11.201 1.00 76.88 104 ILE A C 1
ATOM 819 O O . ILE A 1 104 ? 5.877 -1.805 11.941 1.00 76.88 104 ILE A O 1
ATOM 823 N N . THR A 1 105 ? 5.914 0.202 10.930 1.00 64.94 105 THR A N 1
ATOM 824 C CA . THR A 1 105 ? 7.044 0.719 11.707 1.00 64.94 105 THR A CA 1
ATOM 825 C C . THR A 1 105 ? 6.469 1.354 12.972 1.00 64.94 105 THR A C 1
ATOM 827 O O . THR A 1 105 ? 5.842 2.409 12.895 1.00 64.94 105 THR A O 1
ATOM 830 N N . ILE A 1 106 ? 6.592 0.645 14.095 1.00 54.34 106 ILE A N 1
ATOM 831 C CA . ILE A 1 106 ? 6.210 1.091 15.448 1.00 54.34 106 ILE A CA 1
ATOM 832 C C . ILE A 1 106 ? 7.301 1.951 16.077 1.00 54.34 106 ILE A C 1
ATOM 834 O O . ILE A 1 106 ? 8.491 1.664 15.813 1.00 54.34 106 ILE A O 1
#

Sequence (106 aa):
MLDRQTAPLEIARTVLRPETIREVCNAGFTNSAYLILDRWALNQPDELRRLETLSTLGLIVTLSQQQTREANVLNSDSAWEASRQGMSDWDILQNAGIDTSLKITI

pLDDT: mean 88.74, std 11.87, range [43.16, 95.94]

Radius of gyration: 13.97 Å; chains: 1; bounding box: 30×25×39 Å

Secondary structure (DSSP, 8-state):
--TT--STTTTHHHHS-HHHHHHHHHTT--HHHHHHHHHHHHH-HHHHHHHHHH-HHHHHHHHHHHHHHHHHHHTSHHHHHHHHTT--HHHHHHHTT---S-----

Foldseek 3Di:
DPPDPVDFCPLLPVQDDPVLVVVLVVVPDDSVLSVLSNVQSVPPSPVLNVQVVVDSVSSNVQSVVLSVVLCVQCPDPVVVVCVVVVDDSVNSCVVVVNDSYRDDDD